Protein AF-A0A9Q7UMB2-F1 (afdb_monomer_lite)

Radius of gyration: 18.1 Å; chains: 1; bounding box: 63×51×39 Å

pLDDT: mean 79.15, std 22.33, range [32.59, 98.56]

Structure (mmCIF, N/CA/C/O backbone):
data_AF-A0A9Q7UMB2-F1
#
_entry.id   AF-A0A9Q7UMB2-F1
#
loop_
_atom_site.group_PDB
_atom_site.id
_atom_site.type_symbol
_atom_site.label_atom_id
_atom_site.label_alt_id
_atom_site.label_comp_id
_atom_site.label_asym_id
_atom_site.label_entity_id
_atom_site.label_seq_id
_atom_site.pdbx_PDB_ins_code
_atom_site.Cartn_x
_atom_site.Cartn_y
_atom_site.Cartn_z
_atom_site.occupancy
_atom_site.B_iso_or_equiv
_atom_site.auth_seq_id
_atom_site.auth_comp_id
_atom_site.auth_asym_id
_atom_site.auth_atom_id
_atom_site.pdbx_PDB_model_num
ATOM 1 N N . MET A 1 1 ? -48.382 -36.021 5.893 1.00 37.91 1 MET A N 1
ATOM 2 C CA . MET A 1 1 ? -47.344 -36.517 4.965 1.00 37.91 1 MET A CA 1
ATOM 3 C C . MET A 1 1 ? -46.501 -35.327 4.546 1.00 37.91 1 MET A C 1
ATOM 5 O O . MET A 1 1 ? -47.028 -34.387 3.971 1.00 37.91 1 MET A O 1
ATOM 9 N N . THR A 1 2 ? -45.245 -35.327 4.972 1.00 34.97 2 THR A N 1
ATOM 10 C CA . THR A 1 2 ? -44.292 -34.216 4.887 1.00 34.97 2 THR A CA 1
ATOM 11 C C . THR A 1 2 ? -43.608 -34.240 3.520 1.00 34.97 2 THR A C 1
ATOM 13 O O . THR A 1 2 ? -42.950 -35.227 3.205 1.00 34.97 2 THR A O 1
ATOM 16 N N . GLN A 1 3 ? -43.752 -33.190 2.707 1.00 32.94 3 GLN A N 1
ATOM 17 C CA . GLN A 1 3 ? -42.916 -32.996 1.518 1.00 32.94 3 GLN A CA 1
ATOM 18 C C . GLN A 1 3 ? -41.751 -32.077 1.884 1.00 32.94 3 GLN A C 1
ATOM 20 O O . GLN A 1 3 ? -41.936 -30.911 2.225 1.00 32.94 3 GLN A O 1
ATOM 25 N N . ALA A 1 4 ? -40.554 -32.657 1.869 1.00 35.06 4 ALA A N 1
ATOM 26 C CA . ALA A 1 4 ? -39.299 -31.966 2.086 1.00 35.06 4 ALA A CA 1
ATOM 27 C C . ALA A 1 4 ? -38.942 -31.131 0.848 1.00 35.06 4 ALA A C 1
ATOM 29 O O . ALA A 1 4 ? -38.863 -31.649 -0.264 1.00 35.06 4 ALA A O 1
ATOM 30 N N . SER A 1 5 ? -38.709 -29.840 1.072 1.00 35.38 5 SER A N 1
ATOM 31 C CA . SER A 1 5 ? -38.061 -28.943 0.121 1.00 35.38 5 SER A CA 1
ATOM 32 C C . SER A 1 5 ? -36.569 -29.281 0.070 1.00 35.38 5 SER A C 1
ATOM 34 O O . SER A 1 5 ? -35.857 -29.143 1.067 1.00 35.38 5 SER A O 1
ATOM 36 N N . THR A 1 6 ? -36.083 -29.759 -1.072 1.00 35.78 6 THR A N 1
ATOM 37 C CA . THR A 1 6 ? -34.648 -29.904 -1.338 1.00 35.78 6 THR A CA 1
ATOM 38 C C . THR A 1 6 ? -34.037 -28.526 -1.575 1.00 35.78 6 THR A C 1
ATOM 40 O O . THR A 1 6 ? -34.050 -28.005 -2.687 1.00 35.78 6 THR A O 1
ATOM 43 N N . SER A 1 7 ? -33.487 -27.939 -0.512 1.00 33.81 7 SER A N 1
ATOM 44 C CA . SER A 1 7 ? -32.574 -26.800 -0.595 1.00 33.81 7 SER A CA 1
ATOM 45 C C . SER A 1 7 ? -31.232 -27.275 -1.154 1.00 33.81 7 SER A C 1
ATOM 47 O O . SER A 1 7 ? -30.502 -28.012 -0.492 1.00 33.81 7 SER A O 1
ATOM 49 N N . ALA A 1 8 ? -30.898 -26.847 -2.370 1.00 36.09 8 ALA A N 1
ATOM 50 C CA . ALA A 1 8 ? -29.571 -27.024 -2.946 1.00 36.09 8 ALA A CA 1
ATOM 51 C C . ALA A 1 8 ? -28.557 -26.189 -2.143 1.00 36.09 8 ALA A C 1
ATOM 53 O O . ALA A 1 8 ? -28.547 -24.960 -2.201 1.00 36.09 8 ALA A O 1
ATOM 54 N N . ALA A 1 9 ? -27.711 -26.861 -1.364 1.00 37.38 9 ALA A N 1
ATOM 55 C CA . ALA A 1 9 ? -26.559 -26.244 -0.726 1.00 37.38 9 ALA A CA 1
ATOM 56 C C . ALA A 1 9 ? -25.512 -25.918 -1.805 1.00 37.38 9 ALA A C 1
ATOM 58 O O . ALA A 1 9 ? -24.817 -26.803 -2.301 1.00 37.38 9 ALA A O 1
ATOM 59 N N . ASN A 1 10 ? -25.408 -24.640 -2.178 1.00 38.09 10 ASN A N 1
ATOM 60 C CA . ASN A 1 10 ? -24.293 -24.128 -2.970 1.00 38.09 10 ASN A CA 1
ATOM 61 C C . ASN A 1 10 ? -23.010 -24.245 -2.135 1.00 38.09 10 ASN A C 1
ATOM 63 O O . ASN A 1 10 ? -22.722 -23.399 -1.289 1.00 38.09 10 ASN A O 1
ATOM 67 N N . PHE A 1 11 ? -22.238 -25.304 -2.373 1.00 37.25 11 PHE A N 1
ATOM 68 C CA . PHE A 1 11 ? -20.863 -25.414 -1.904 1.00 37.25 11 PHE A CA 1
ATOM 69 C C . PHE A 1 11 ? -20.042 -24.291 -2.549 1.00 37.25 11 PHE A C 1
ATOM 71 O O . PHE A 1 11 ? -19.667 -24.357 -3.719 1.00 37.25 11 PHE A O 1
ATOM 78 N N . GLY A 1 12 ? -19.798 -23.225 -1.784 1.00 32.59 12 GLY A N 1
ATOM 79 C CA . GLY A 1 12 ? -18.892 -22.149 -2.162 1.00 32.59 12 GLY A CA 1
ATOM 80 C C . GLY A 1 12 ? -17.490 -22.708 -2.378 1.00 32.59 12 GLY A C 1
ATOM 81 O O . GLY A 1 12 ? -16.821 -23.110 -1.429 1.00 32.59 12 GLY A O 1
ATOM 82 N N . LEU A 1 13 ? -17.066 -22.751 -3.639 1.00 34.53 13 LEU A N 1
ATOM 83 C CA . LEU A 1 13 ? -15.729 -23.153 -4.052 1.00 34.53 13 LEU A CA 1
ATOM 84 C C . LEU A 1 13 ? -14.706 -22.201 -3.404 1.00 34.53 13 LEU A C 1
ATOM 86 O O . LEU A 1 13 ? -14.601 -21.032 -3.780 1.00 34.53 13 LEU A O 1
ATOM 90 N N . LEU A 1 14 ? -13.979 -22.684 -2.395 1.00 36.94 14 LEU A N 1
ATOM 91 C CA . LEU A 1 14 ? -12.919 -21.937 -1.724 1.00 36.94 14 LEU A CA 1
ATOM 92 C C . LEU A 1 14 ? -11.692 -21.913 -2.651 1.00 36.94 14 LEU A C 1
ATOM 94 O O . LEU A 1 14 ? -10.840 -22.800 -2.594 1.00 36.94 14 LEU A O 1
ATOM 98 N N . LEU A 1 15 ? -11.611 -20.933 -3.557 1.00 36.16 15 LEU A N 1
ATOM 99 C CA . LEU A 1 15 ? -10.407 -20.740 -4.366 1.00 36.16 15 LEU A CA 1
ATOM 100 C C . LEU A 1 15 ? -9.282 -20.263 -3.443 1.00 36.16 15 LEU A C 1
ATOM 102 O O . LEU A 1 15 ? -9.264 -19.121 -2.990 1.00 36.16 15 LEU A O 1
ATOM 106 N N . THR A 1 16 ? -8.352 -21.163 -3.140 1.00 39.66 16 THR A N 1
ATOM 107 C CA . THR A 1 16 ? -7.127 -20.820 -2.419 1.00 39.66 16 THR A CA 1
ATOM 108 C C . THR A 1 16 ? -6.096 -20.442 -3.475 1.00 39.66 16 THR A C 1
ATOM 110 O O . THR A 1 16 ? -5.494 -21.317 -4.092 1.00 39.66 16 THR A O 1
ATOM 113 N N . ALA A 1 17 ? -5.936 -19.149 -3.755 1.00 43.66 17 ALA A N 1
ATOM 114 C CA . ALA A 1 17 ? -4.886 -18.690 -4.658 1.00 43.66 17 ALA A CA 1
ATOM 115 C C . ALA A 1 17 ? -3.558 -18.654 -3.889 1.00 43.66 17 ALA A C 1
ATOM 117 O O . ALA A 1 17 ? -3.404 -17.897 -2.931 1.00 43.66 17 ALA A O 1
ATOM 118 N N . VAL A 1 18 ? -2.596 -19.487 -4.285 1.00 41.66 18 VAL A N 1
ATOM 119 C CA . VAL A 1 18 ? -1.213 -19.398 -3.804 1.00 41.66 18 VAL A CA 1
ATOM 120 C C . VAL A 1 18 ? -0.480 -18.462 -4.760 1.00 41.66 18 VAL A C 1
ATOM 122 O O . VAL A 1 18 ? -0.021 -18.885 -5.817 1.00 41.66 18 VAL A O 1
ATOM 125 N N . ILE A 1 19 ? -0.409 -17.170 -4.429 1.00 49.34 19 ILE A N 1
ATOM 126 C CA . ILE A 1 19 ? 0.534 -16.268 -5.108 1.00 49.34 19 ILE A CA 1
ATOM 127 C C . ILE A 1 19 ? 1.947 -16.731 -4.743 1.00 49.34 19 ILE A C 1
ATOM 129 O O . ILE A 1 19 ? 2.138 -17.314 -3.681 1.00 49.34 19 ILE A O 1
ATOM 133 N N . ASN A 1 20 ? 2.919 -16.546 -5.636 1.00 40.41 20 ASN A N 1
ATOM 134 C CA . ASN A 1 20 ? 4.294 -17.029 -5.496 1.00 40.41 20 ASN A CA 1
ATOM 135 C C . ASN A 1 20 ? 4.970 -16.448 -4.233 1.00 40.41 20 ASN A C 1
ATOM 137 O O . ASN A 1 20 ? 5.636 -15.414 -4.270 1.00 40.41 20 ASN A O 1
ATOM 141 N N . VAL A 1 21 ? 4.745 -17.091 -3.084 1.00 44.06 21 VAL A N 1
ATOM 142 C CA . VAL A 1 21 ? 5.373 -16.744 -1.813 1.00 44.06 21 VAL A CA 1
ATOM 143 C C . VAL A 1 21 ? 6.731 -17.432 -1.797 1.00 44.06 21 VAL A C 1
ATOM 145 O O . VAL A 1 21 ? 6.812 -18.661 -1.787 1.00 44.06 21 VAL A O 1
ATOM 148 N N . LYS A 1 22 ? 7.816 -16.647 -1.800 1.00 40.25 22 LYS A N 1
ATOM 149 C CA . LYS A 1 22 ? 9.176 -17.162 -1.562 1.00 40.25 22 LYS A CA 1
ATOM 150 C C . LYS A 1 22 ? 9.185 -18.097 -0.340 1.00 40.25 22 LYS A C 1
ATOM 152 O O . LYS A 1 22 ? 8.425 -17.865 0.601 1.00 40.25 22 LYS A O 1
ATOM 157 N N . PRO A 1 23 ? 10.053 -19.124 -0.306 1.00 36.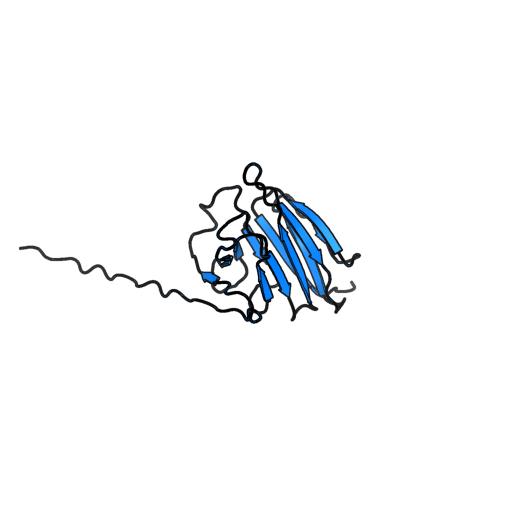38 23 PRO A N 1
ATOM 158 C CA . PRO A 1 23 ? 9.803 -20.397 0.381 1.00 36.38 23 PRO A CA 1
ATOM 159 C C . PRO A 1 23 ? 9.982 -20.363 1.912 1.00 36.38 23 PRO A C 1
ATOM 161 O O . PRO A 1 23 ? 10.557 -21.277 2.494 1.00 36.38 23 PRO A O 1
ATOM 164 N N . ARG A 1 24 ? 9.517 -19.319 2.607 1.00 39.75 24 ARG A N 1
ATOM 165 C CA . ARG A 1 24 ? 9.651 -19.216 4.067 1.00 39.75 24 ARG A CA 1
ATOM 166 C C . ARG A 1 24 ? 8.395 -18.888 4.860 1.00 39.75 24 ARG A C 1
ATOM 168 O O . ARG A 1 24 ? 8.500 -18.900 6.079 1.00 39.75 24 ARG A O 1
ATOM 175 N N . LEU A 1 25 ? 7.225 -18.667 4.261 1.00 43.69 25 LEU A N 1
ATOM 176 C CA . LEU A 1 25 ? 5.988 -18.570 5.048 1.00 43.69 25 LEU A CA 1
ATOM 177 C C . LEU A 1 25 ? 4.739 -18.817 4.199 1.00 43.69 25 LEU A C 1
ATOM 179 O O . LEU A 1 25 ? 4.677 -18.415 3.044 1.00 43.69 25 LEU A O 1
ATOM 183 N N . LEU A 1 26 ? 3.733 -19.462 4.785 1.00 42.88 26 LEU A N 1
ATOM 184 C CA . LEU A 1 26 ? 2.463 -19.766 4.131 1.00 42.88 26 LEU A CA 1
ATOM 185 C C . LEU A 1 26 ? 1.478 -18.601 4.327 1.00 42.88 26 LEU A C 1
ATOM 187 O O . LEU A 1 26 ? 0.725 -18.590 5.302 1.00 42.88 26 LEU A O 1
ATOM 191 N N . LEU A 1 27 ? 1.475 -17.627 3.414 1.00 48.00 27 LEU A N 1
ATOM 192 C CA . LEU A 1 27 ? 0.383 -16.654 3.312 1.00 48.00 27 LEU A CA 1
ATOM 193 C C . LEU A 1 27 ? -0.792 -17.324 2.588 1.00 48.00 27 LEU A C 1
ATOM 195 O O . LEU A 1 27 ? -0.627 -17.791 1.463 1.00 48.00 27 LEU A O 1
ATOM 199 N N . ILE A 1 28 ? -1.968 -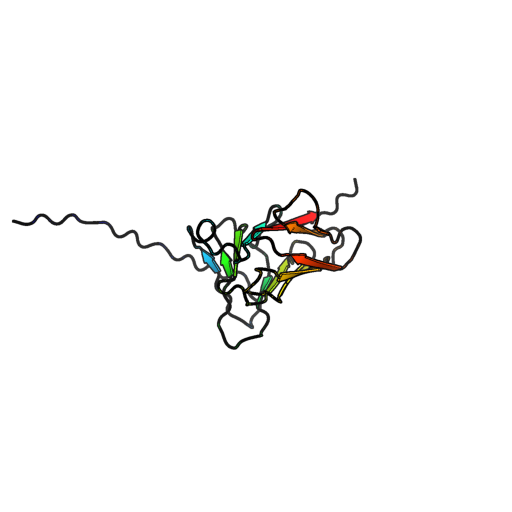17.396 3.218 1.00 54.03 28 ILE A N 1
ATOM 200 C CA . ILE A 1 28 ? -3.190 -17.756 2.483 1.00 54.03 28 ILE A CA 1
ATOM 201 C C . ILE A 1 28 ? -3.798 -16.484 1.932 1.00 54.03 28 ILE A C 1
ATOM 203 O O . ILE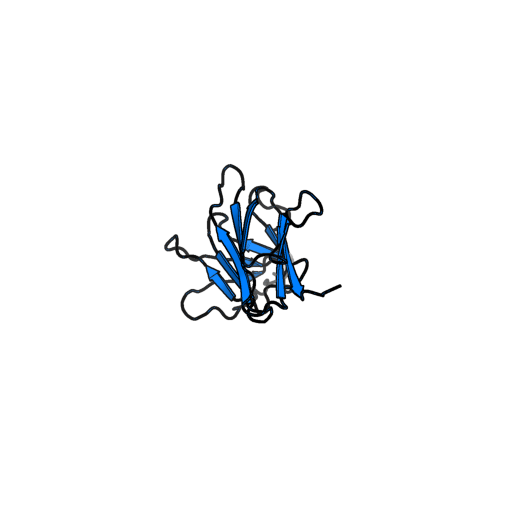 A 1 28 ? -3.917 -15.497 2.656 1.00 54.03 28 ILE A O 1
ATOM 207 N N . LEU A 1 29 ? -4.260 -16.559 0.695 1.00 52.25 29 LEU A N 1
ATOM 208 C CA . LEU A 1 29 ? -5.216 -15.615 0.156 1.00 52.25 29 LEU A CA 1
ATOM 209 C C . LEU A 1 29 ? -6.569 -16.303 0.161 1.00 52.25 29 LEU A C 1
ATOM 211 O O . LEU A 1 29 ? -6.755 -17.334 -0.491 1.00 52.25 29 LEU A O 1
ATOM 215 N N . ARG A 1 30 ? -7.501 -15.763 0.940 1.00 55.19 30 ARG A N 1
ATOM 216 C CA . ARG A 1 30 ? -8.900 -16.181 0.883 1.00 55.19 30 ARG A CA 1
ATOM 217 C C . ARG A 1 30 ? -9.706 -15.095 0.213 1.00 55.19 30 ARG A C 1
ATOM 219 O O . ARG A 1 30 ? -9.667 -13.947 0.650 1.00 55.19 30 ARG A O 1
ATOM 226 N N . THR A 1 31 ? -10.451 -15.495 -0.809 1.00 49.56 31 THR A N 1
ATOM 227 C CA . THR A 1 31 ? -11.471 -14.662 -1.426 1.00 49.56 31 THR A CA 1
ATOM 228 C C . THR A 1 31 ? -12.685 -14.578 -0.503 1.00 49.56 31 THR A C 1
ATOM 230 O O . THR A 1 31 ? -13.340 -15.594 -0.264 1.00 49.56 31 THR A O 1
ATOM 233 N N . THR A 1 32 ? -13.008 -13.398 0.025 1.00 53.12 32 THR A N 1
ATOM 234 C C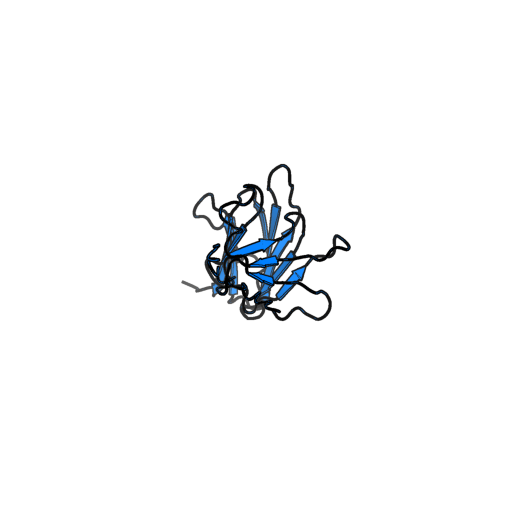A . THR A 1 32 ? -14.231 -13.177 0.815 1.00 53.12 32 THR A CA 1
ATOM 235 C C . THR A 1 32 ? -15.111 -12.130 0.139 1.00 53.12 32 THR A C 1
ATOM 237 O O . THR A 1 32 ? -14.839 -10.936 0.181 1.00 53.12 32 THR A O 1
ATOM 240 N N . ARG A 1 33 ? -16.242 -12.569 -0.432 1.00 45.69 33 ARG A N 1
ATOM 241 C CA . ARG A 1 33 ? -17.207 -11.693 -1.129 1.00 45.69 33 ARG A CA 1
ATOM 242 C C . ARG A 1 33 ? -17.897 -10.644 -0.236 1.00 45.69 33 ARG A C 1
ATOM 244 O O . ARG A 1 33 ? -18.764 -9.942 -0.735 1.00 45.69 33 ARG A O 1
ATOM 251 N N . HIS A 1 34 ? -17.615 -10.571 1.066 1.00 43.56 34 HIS A N 1
ATOM 252 C CA . HIS A 1 34 ? -18.479 -9.872 2.035 1.00 43.56 34 HIS A CA 1
ATOM 253 C C . HIS A 1 34 ? -17.755 -9.005 3.080 1.00 43.56 34 HIS A C 1
ATOM 255 O O . HIS A 1 34 ? -18.418 -8.405 3.914 1.00 43.56 34 HIS A O 1
ATOM 261 N N . ALA A 1 35 ? -16.422 -8.912 3.084 1.00 45.62 35 ALA A N 1
ATOM 262 C CA . ALA A 1 35 ? -15.720 -8.390 4.265 1.00 45.62 35 ALA A CA 1
ATOM 263 C C . ALA A 1 35 ? -15.423 -6.875 4.275 1.00 45.62 35 ALA A C 1
ATOM 265 O O . ALA A 1 35 ? -14.929 -6.386 5.283 1.00 45.62 35 ALA A O 1
ATOM 266 N N . ALA A 1 36 ? -15.682 -6.124 3.200 1.00 49.59 36 ALA A N 1
ATOM 267 C CA . ALA A 1 36 ? -15.266 -4.715 3.132 1.00 49.59 36 ALA A CA 1
ATOM 268 C C . ALA A 1 36 ? -16.326 -3.712 3.634 1.00 49.59 36 ALA A C 1
ATOM 270 O O . ALA A 1 36 ? -15.975 -2.711 4.257 1.00 49.59 36 ALA A O 1
ATOM 271 N N . GLU A 1 37 ? -17.617 -3.973 3.405 1.00 48.03 37 GLU A N 1
ATOM 272 C CA . GLU A 1 37 ? -18.677 -2.984 3.672 1.00 48.03 37 GLU A CA 1
ATOM 273 C C . GLU A 1 37 ? -19.226 -3.030 5.106 1.00 48.03 37 GLU A C 1
ATOM 275 O O . GLU A 1 37 ? -19.713 -2.022 5.604 1.00 48.03 37 GLU A O 1
ATOM 280 N N . THR A 1 38 ? -19.087 -4.157 5.810 1.00 49.19 38 THR A N 1
ATOM 281 C CA . THR A 1 38 ? -19.577 -4.326 7.193 1.00 49.19 38 THR A CA 1
ATOM 282 C C . THR A 1 38 ? -18.456 -4.494 8.224 1.00 49.19 38 THR A C 1
ATOM 284 O O . THR A 1 38 ? -18.723 -4.885 9.359 1.00 49.19 38 THR A O 1
ATOM 287 N N . SER A 1 39 ? -17.194 -4.271 7.841 1.00 62.59 39 SER A N 1
ATOM 288 C CA . SER A 1 39 ? -16.054 -4.385 8.758 1.00 62.59 39 SER A CA 1
ATOM 289 C C . SER A 1 39 ? -15.901 -3.150 9.641 1.00 62.59 39 SER A C 1
ATOM 291 O O . SER A 1 39 ? -16.215 -2.034 9.218 1.00 62.59 39 SER A O 1
ATOM 293 N N . ASP A 1 40 ? -15.390 -3.381 10.855 1.00 76.94 40 ASP A N 1
ATOM 294 C CA . ASP A 1 40 ? -14.926 -2.369 11.810 1.00 76.94 40 ASP A CA 1
ATOM 295 C C . ASP A 1 40 ? -14.321 -1.158 11.079 1.00 76.94 40 ASP A C 1
ATOM 297 O O . ASP A 1 40 ? -13.473 -1.311 10.193 1.00 76.94 40 ASP A O 1
ATOM 301 N N . SER A 1 41 ? -14.789 0.048 11.414 1.00 80.88 41 SER A N 1
ATOM 302 C CA . SER A 1 41 ? -14.355 1.285 10.758 1.00 80.88 41 SER A CA 1
ATOM 303 C C . SER A 1 41 ? -12.853 1.532 10.897 1.00 80.88 41 SER A C 1
ATOM 305 O O . SER A 1 41 ? -12.277 2.228 10.069 1.00 80.88 41 SER A O 1
ATOM 307 N N . LYS A 1 42 ? -12.203 0.924 11.894 1.00 86.94 42 LYS A N 1
ATOM 308 C CA . LYS A 1 42 ? -10.757 1.022 12.122 1.00 86.94 42 LYS A CA 1
ATOM 309 C C . LYS A 1 42 ? -9.962 -0.005 11.322 1.00 86.94 42 LYS A C 1
ATOM 311 O O . LYS A 1 42 ? -8.743 0.106 11.219 1.00 86.94 42 LYS A O 1
ATOM 316 N N . HIS A 1 43 ? -10.615 -1.022 10.762 1.00 90.12 43 HIS A N 1
ATOM 317 C CA . HIS A 1 43 ? -9.939 -2.086 10.029 1.00 90.12 43 HIS A CA 1
ATOM 318 C C . HIS A 1 43 ? -9.521 -1.590 8.646 1.00 90.12 43 HIS A C 1
ATOM 320 O O . HIS A 1 43 ? -10.341 -1.453 7.737 1.00 90.12 43 HIS A O 1
ATOM 326 N N . THR A 1 44 ? -8.217 -1.354 8.483 1.00 94.25 44 THR A N 1
ATOM 327 C CA . THR A 1 44 ? -7.650 -0.832 7.236 1.00 94.25 44 THR A CA 1
ATOM 328 C C . THR A 1 44 ? -7.989 -1.713 6.040 1.00 94.25 44 THR A C 1
ATOM 330 O O . THR A 1 44 ? -7.753 -2.924 6.052 1.00 94.25 44 THR A O 1
ATOM 333 N N . CYS A 1 45 ? -8.491 -1.091 4.986 1.00 94.81 45 CYS A N 1
ATOM 334 C CA . CYS A 1 45 ? -8.756 -1.710 3.701 1.00 94.81 45 CYS A CA 1
ATOM 335 C C . CYS A 1 45 ? -7.886 -1.036 2.640 1.00 94.81 45 CYS A C 1
ATOM 337 O O . CYS A 1 45 ? -7.685 0.176 2.656 1.00 94.81 45 CYS A O 1
ATOM 339 N N . PHE A 1 46 ? -7.352 -1.833 1.724 1.00 96.12 46 PHE A N 1
ATOM 340 C CA . PHE A 1 46 ? -6.486 -1.364 0.654 1.00 96.12 46 PHE A CA 1
ATOM 341 C C . PHE A 1 46 ? -7.156 -1.600 -0.687 1.00 96.12 46 PHE A C 1
ATOM 343 O O . PHE A 1 46 ? -7.705 -2.678 -0.918 1.00 96.12 46 PHE A O 1
ATOM 350 N N . THR A 1 47 ? -7.023 -0.632 -1.587 1.00 95.69 47 THR A N 1
ATOM 351 C CA . THR A 1 47 ? -7.481 -0.745 -2.970 1.00 95.69 47 THR A CA 1
ATOM 352 C C . THR A 1 47 ? -6.382 -0.296 -3.910 1.00 95.69 47 THR A C 1
ATOM 354 O O . THR A 1 47 ? -5.842 0.802 -3.788 1.00 95.69 47 THR A O 1
ATOM 357 N N . HIS A 1 48 ? -6.087 -1.116 -4.910 1.00 96.25 48 HIS A N 1
ATOM 358 C CA . HIS A 1 48 ? -5.278 -0.678 -6.038 1.00 96.25 48 HIS A CA 1
ATOM 359 C C . HIS A 1 48 ? -6.130 0.116 -7.031 1.00 96.25 48 HIS A C 1
ATOM 361 O O . HIS A 1 48 ? -6.928 -0.457 -7.777 1.00 96.25 48 HIS A O 1
ATOM 367 N N . TRP A 1 49 ? -5.926 1.431 -7.101 1.00 94.31 49 TRP A N 1
ATOM 368 C CA . TRP A 1 49 ? -6.435 2.235 -8.220 1.00 94.31 49 TRP A CA 1
ATOM 369 C C . TRP A 1 49 ? -5.574 2.024 -9.480 1.00 94.31 49 TRP A C 1
ATOM 371 O O . TRP A 1 49 ? -6.088 2.107 -10.595 1.00 94.31 49 TRP A O 1
ATOM 381 N N . ALA A 1 50 ? -4.286 1.679 -9.327 1.00 94.12 50 ALA A N 1
ATOM 382 C CA . ALA A 1 50 ? -3.416 1.235 -10.420 1.00 94.12 50 ALA A CA 1
ATOM 383 C C . ALA A 1 50 ? -2.467 0.104 -9.980 1.00 94.12 50 ALA A C 1
ATOM 385 O O . ALA A 1 50 ? -1.799 0.218 -8.951 1.00 94.12 50 ALA A O 1
ATOM 386 N N . GLY A 1 51 ? -2.380 -0.952 -10.796 1.00 93.50 51 GLY A N 1
ATOM 387 C CA . GLY A 1 51 ? -1.747 -2.226 -10.437 1.00 93.50 51 GLY A CA 1
ATOM 388 C C . GLY A 1 51 ? -2.731 -3.192 -9.766 1.00 93.50 51 GLY A C 1
ATOM 389 O O . GLY A 1 51 ? -3.934 -2.930 -9.727 1.00 93.50 51 GLY A O 1
ATOM 390 N N . ASP A 1 52 ? -2.211 -4.309 -9.261 1.00 94.81 52 ASP A N 1
ATOM 391 C CA . ASP A 1 52 ? -2.929 -5.318 -8.475 1.00 94.81 52 ASP A CA 1
ATOM 392 C C . ASP A 1 52 ? -1.926 -6.291 -7.818 1.00 94.81 52 ASP A C 1
ATOM 394 O O . ASP A 1 52 ? -0.704 -6.166 -7.979 1.00 94.81 52 ASP A O 1
ATOM 398 N N . LEU A 1 53 ? -2.437 -7.267 -7.061 1.00 93.94 53 LEU A N 1
ATOM 399 C CA . LEU A 1 53 ? -1.614 -8.267 -6.378 1.00 93.94 53 LEU A CA 1
ATOM 400 C C . LEU A 1 53 ? -1.211 -9.472 -7.240 1.00 93.94 53 LEU A C 1
ATOM 402 O O . LEU A 1 53 ? -0.420 -10.279 -6.764 1.00 93.94 53 LEU A O 1
ATOM 406 N N . THR A 1 54 ? -1.685 -9.619 -8.481 1.00 91.69 54 THR A N 1
ATOM 407 C CA . THR A 1 54 ? -1.554 -10.856 -9.286 1.00 91.69 54 THR A CA 1
ATOM 408 C C . THR A 1 54 ? -0.113 -11.353 -9.394 1.00 91.69 54 THR A C 1
ATOM 410 O O . THR A 1 54 ? 0.145 -12.555 -9.354 1.00 91.69 54 THR A O 1
ATOM 413 N N . THR A 1 55 ? 0.843 -10.431 -9.501 1.00 89.81 55 THR A N 1
ATOM 414 C CA . THR A 1 55 ? 2.279 -10.743 -9.588 1.00 89.81 55 THR A CA 1
ATOM 415 C C . THR A 1 55 ? 3.075 -10.177 -8.414 1.00 89.81 55 THR A C 1
ATOM 417 O O . THR A 1 55 ? 4.290 -9.996 -8.521 1.00 89.81 55 THR A O 1
ATOM 420 N N . ALA A 1 56 ? 2.404 -9.796 -7.329 1.00 93.44 56 ALA A N 1
ATOM 421 C CA . ALA A 1 56 ? 3.040 -9.194 -6.171 1.00 93.44 56 ALA A CA 1
ATOM 422 C C . ALA A 1 56 ? 3.621 -10.265 -5.238 1.00 93.44 56 ALA A C 1
ATOM 424 O O . ALA A 1 56 ? 3.051 -11.334 -5.046 1.00 93.44 56 ALA A O 1
ATOM 425 N N . GLU A 1 57 ? 4.753 -9.964 -4.612 1.00 93.06 57 GLU A N 1
ATOM 426 C CA . GLU A 1 57 ? 5.307 -10.766 -3.524 1.00 93.06 57 GLU A CA 1
ATOM 427 C C . GLU A 1 57 ? 4.850 -10.159 -2.196 1.00 93.06 57 GLU A C 1
ATOM 429 O O . GLU A 1 57 ? 5.243 -9.039 -1.859 1.00 93.06 57 GLU A O 1
ATOM 434 N N . VAL A 1 58 ? 4.049 -10.893 -1.422 1.00 90.25 58 VAL A N 1
ATOM 435 C CA . VAL A 1 58 ? 3.616 -10.457 -0.090 1.00 90.25 58 VAL A CA 1
ATOM 436 C C . VAL A 1 58 ? 4.407 -11.201 0.982 1.00 90.25 58 VAL A C 1
ATOM 438 O O . VAL A 1 58 ? 4.342 -12.423 1.108 1.00 90.25 58 VAL A O 1
ATOM 441 N N . CYS A 1 59 ? 5.143 -10.439 1.781 1.00 86.44 59 CYS A N 1
ATOM 442 C CA . CYS A 1 59 ? 5.995 -10.915 2.858 1.00 86.44 59 CYS A CA 1
ATOM 443 C C . CYS A 1 59 ? 5.417 -10.476 4.214 1.00 86.44 59 CYS A C 1
ATOM 445 O O . CYS A 1 59 ? 5.592 -9.315 4.601 1.00 86.44 59 CYS A O 1
ATOM 447 N N . PRO A 1 60 ? 4.755 -11.370 4.966 1.00 81.81 60 PRO A N 1
ATOM 448 C CA . PRO A 1 60 ? 4.426 -11.120 6.368 1.00 81.81 60 PRO A CA 1
ATOM 449 C C . PRO A 1 60 ? 5.691 -10.827 7.189 1.00 81.81 60 PRO A C 1
ATOM 451 O O . PRO A 1 60 ? 6.701 -11.521 7.071 1.00 81.81 60 PRO A O 1
ATOM 454 N N . GLN A 1 61 ? 5.647 -9.797 8.032 1.00 73.81 61 GLN A N 1
ATOM 455 C CA . GLN A 1 61 ? 6.740 -9.480 8.956 1.00 73.81 61 GLN A CA 1
ATOM 456 C C . GLN A 1 61 ? 6.561 -10.316 10.228 1.00 73.81 61 GLN A C 1
ATOM 458 O O . GLN A 1 61 ? 5.494 -10.295 10.834 1.00 73.81 61 GLN A O 1
ATOM 463 N N . LEU A 1 62 ? 7.573 -11.085 10.626 1.00 64.44 62 LEU A N 1
ATOM 464 C CA . LEU A 1 62 ? 7.500 -11.983 11.782 1.00 64.44 62 LEU A CA 1
ATOM 465 C C . LEU A 1 62 ? 7.519 -11.177 13.090 1.00 64.44 62 LEU A C 1
ATOM 467 O O . LEU A 1 62 ? 8.580 -10.822 13.589 1.00 64.44 62 LEU A O 1
ATOM 471 N N . THR A 1 63 ? 6.341 -10.885 13.637 1.00 58.78 63 THR A N 1
ATOM 472 C CA . THR A 1 63 ? 6.186 -10.292 14.980 1.00 58.78 63 THR A CA 1
ATOM 473 C C . THR A 1 63 ? 5.476 -11.227 15.960 1.00 58.78 63 THR A C 1
ATOM 475 O O . THR A 1 63 ? 5.561 -11.025 17.164 1.00 58.78 63 THR A O 1
ATOM 478 N N . SER A 1 64 ? 4.805 -12.273 15.470 1.00 58.31 64 SER A N 1
ATOM 479 C CA . SER A 1 64 ? 4.064 -13.243 16.280 1.00 58.31 64 SER A CA 1
ATOM 480 C C . SER A 1 64 ? 4.138 -14.639 15.647 1.00 58.31 64 SER A C 1
ATOM 482 O O . SER A 1 64 ? 4.229 -14.768 14.427 1.00 58.31 64 SER A O 1
ATOM 484 N N . LEU A 1 65 ? 4.089 -15.696 16.469 1.00 59.69 65 LEU A N 1
ATOM 485 C CA . LEU A 1 65 ? 4.121 -17.114 16.051 1.00 59.69 65 LEU A CA 1
ATOM 486 C C . LEU A 1 65 ? 2.817 -17.588 15.363 1.00 59.69 65 LEU A C 1
ATOM 488 O O . LEU A 1 65 ? 2.549 -18.783 15.268 1.00 59.69 65 LEU A O 1
ATOM 492 N N . GLY A 1 66 ? 1.979 -16.659 14.898 1.00 66.06 66 GLY A N 1
ATOM 493 C CA . GLY A 1 66 ? 0.690 -16.944 14.278 1.00 66.06 66 GLY A CA 1
ATOM 494 C C . GLY A 1 66 ? 0.750 -16.970 12.752 1.00 66.06 66 GLY A C 1
ATOM 495 O O . GLY A 1 66 ? 1.577 -16.313 12.121 1.00 66.06 66 GLY A O 1
ATOM 496 N N . ARG A 1 67 ? -0.192 -17.698 12.144 1.00 71.75 67 ARG A N 1
ATOM 497 C CA . ARG A 1 67 ? -0.461 -17.596 10.709 1.00 71.75 67 ARG A CA 1
ATOM 498 C C . ARG A 1 67 ? -0.984 -16.193 10.408 1.00 71.75 67 ARG A C 1
ATOM 500 O O . ARG A 1 67 ? -2.028 -15.813 10.933 1.00 71.75 67 ARG A O 1
ATOM 507 N N . LYS A 1 68 ? -0.264 -15.460 9.563 1.00 80.62 68 LYS A N 1
ATOM 508 C CA . LYS A 1 68 ? -0.705 -14.174 9.021 1.00 80.62 68 LYS A CA 1
ATOM 509 C C . LYS A 1 68 ? -1.455 -14.426 7.727 1.00 80.62 68 LYS A C 1
ATOM 511 O O . LYS A 1 68 ? -1.042 -15.269 6.928 1.00 80.62 68 LYS A O 1
ATOM 516 N N . GLU A 1 69 ? -2.560 -13.727 7.538 1.00 84.06 69 GLU A N 1
ATOM 517 C CA . GLU A 1 69 ? -3.438 -13.942 6.396 1.00 84.06 69 GLU A CA 1
ATOM 518 C C . GLU A 1 69 ? -3.856 -12.603 5.797 1.00 84.06 69 GLU A C 1
ATOM 520 O O . GLU A 1 69 ? -4.231 -11.683 6.523 1.00 84.06 69 GLU A O 1
ATOM 525 N N . LEU A 1 70 ? -3.778 -12.511 4.471 1.00 87.50 70 LEU A N 1
ATOM 526 C CA . LEU A 1 70 ? -4.243 -11.367 3.701 1.00 87.50 70 LEU A CA 1
ATOM 527 C C . LEU A 1 70 ? -5.523 -11.806 2.985 1.00 87.50 70 LEU A C 1
ATOM 529 O O . LEU A 1 70 ? -5.529 -12.762 2.208 1.00 87.50 70 LEU A O 1
ATOM 533 N N . LYS A 1 71 ? -6.635 -11.153 3.306 1.00 88.56 71 LYS A N 1
ATOM 534 C CA . LYS A 1 71 ? -7.944 -11.404 2.706 1.00 88.56 71 LYS A CA 1
ATOM 535 C C . LYS A 1 71 ? -8.057 -10.569 1.449 1.00 88.56 71 LYS A C 1
ATOM 537 O O . LYS A 1 71 ? -7.862 -9.359 1.501 1.00 88.56 71 LYS A O 1
ATOM 542 N N . ILE A 1 72 ? -8.386 -11.209 0.338 1.00 89.69 72 ILE A N 1
ATOM 543 C CA . ILE A 1 72 ? -8.624 -10.534 -0.938 1.00 89.69 72 ILE A CA 1
ATOM 544 C C . ILE A 1 72 ? -10.125 -10.574 -1.192 1.00 89.69 72 ILE A C 1
ATOM 546 O O . ILE A 1 72 ? -10.778 -11.580 -0.924 1.00 89.69 72 ILE A O 1
ATOM 550 N N . LYS A 1 73 ? -10.702 -9.485 -1.686 1.00 86.00 73 LYS A N 1
ATOM 551 C CA . LYS A 1 73 ? -12.152 -9.404 -1.904 1.00 86.00 73 LYS A CA 1
ATOM 552 C C . LYS A 1 73 ? -12.634 -10.358 -3.000 1.00 86.00 73 LYS A C 1
ATOM 554 O O . LYS A 1 73 ? -13.597 -11.099 -2.803 1.00 86.00 73 LYS A O 1
ATOM 559 N N . ASP A 1 74 ? -11.955 -10.358 -4.146 1.00 86.44 74 ASP A N 1
ATOM 560 C CA . ASP A 1 74 ? -12.347 -11.085 -5.356 1.00 86.44 74 ASP A CA 1
ATOM 561 C C . ASP A 1 74 ? -11.146 -11.408 -6.270 1.00 86.44 74 ASP A C 1
ATOM 563 O O . ASP A 1 74 ? -9.985 -11.173 -5.931 1.00 86.44 74 ASP A O 1
ATOM 567 N N . ALA A 1 75 ? -11.428 -12.002 -7.432 1.00 89.12 75 ALA A N 1
ATOM 568 C CA . ALA A 1 75 ? -10.415 -12.416 -8.400 1.00 89.12 75 ALA A CA 1
ATOM 569 C C . ALA A 1 75 ? -9.706 -11.245 -9.107 1.00 89.12 75 ALA A C 1
ATOM 571 O O . ALA A 1 75 ? -8.708 -11.487 -9.782 1.00 89.12 75 ALA A O 1
ATOM 572 N N . ALA A 1 76 ? -10.176 -9.999 -8.960 1.00 89.62 76 ALA A N 1
ATOM 573 C CA . ALA A 1 76 ? -9.495 -8.838 -9.526 1.00 89.62 76 ALA A CA 1
ATOM 574 C C . ALA A 1 76 ? -8.204 -8.495 -8.771 1.00 89.62 76 ALA A C 1
ATOM 576 O O . ALA A 1 76 ? -7.411 -7.707 -9.276 1.00 89.62 76 ALA A O 1
ATOM 577 N N . MET A 1 77 ? -7.979 -9.061 -7.573 1.00 91.62 77 MET A N 1
ATOM 578 C CA . MET A 1 77 ? -6.744 -8.879 -6.792 1.00 91.62 77 MET A CA 1
ATOM 579 C C . MET A 1 77 ? -6.429 -7.405 -6.456 1.00 91.62 77 MET A C 1
ATOM 581 O O . MET A 1 77 ? -5.283 -7.065 -6.153 1.00 91.62 77 MET A O 1
ATOM 585 N N . LYS A 1 78 ? -7.438 -6.523 -6.510 1.00 94.56 78 LYS A N 1
ATOM 586 C CA . LYS A 1 78 ? -7.297 -5.080 -6.261 1.00 94.56 78 LYS A CA 1
ATOM 587 C C . LYS A 1 78 ? -7.549 -4.699 -4.813 1.00 94.56 78 LYS A C 1
ATOM 589 O O . LYS A 1 78 ? -6.774 -3.918 -4.264 1.00 94.56 78 LYS A O 1
ATOM 594 N N . ASP A 1 79 ? -8.602 -5.264 -4.231 1.00 93.69 79 ASP A N 1
ATOM 595 C CA . ASP A 1 79 ? -9.069 -4.946 -2.887 1.00 93.69 79 ASP A CA 1
ATOM 596 C C . ASP A 1 79 ? -8.624 -6.020 -1.896 1.00 93.69 79 ASP A C 1
ATOM 598 O O . ASP A 1 79 ? -8.869 -7.217 -2.107 1.00 93.69 79 ASP A O 1
ATOM 602 N N . PHE A 1 80 ? -7.999 -5.601 -0.800 1.00 93.75 80 PHE A N 1
ATOM 603 C CA . PHE A 1 80 ? -7.526 -6.523 0.224 1.00 93.75 80 PHE A CA 1
ATOM 604 C C . PHE A 1 80 ? -7.438 -5.902 1.620 1.00 93.75 80 PHE A C 1
ATOM 606 O O . PHE A 1 80 ? -7.453 -4.687 1.802 1.00 93.75 80 PHE A O 1
ATOM 613 N N . THR A 1 81 ? -7.318 -6.763 2.626 1.00 93.12 81 THR A N 1
ATOM 614 C CA . THR A 1 81 ? -7.064 -6.382 4.018 1.00 93.12 81 THR A CA 1
ATOM 615 C C . THR A 1 81 ? -6.288 -7.480 4.747 1.00 93.12 81 THR A C 1
ATOM 617 O O . THR A 1 81 ? -6.220 -8.618 4.284 1.00 93.12 81 THR A O 1
ATOM 620 N N . MET A 1 82 ? -5.692 -7.163 5.893 1.00 90.62 82 MET A N 1
ATOM 621 C CA . MET A 1 82 ? -5.143 -8.177 6.795 1.00 90.62 82 MET A CA 1
ATOM 622 C C . MET A 1 82 ? -6.265 -8.819 7.604 1.00 90.62 82 MET A C 1
ATOM 624 O O . MET A 1 82 ? -7.161 -8.124 8.053 1.00 90.62 82 MET A O 1
ATOM 628 N N . ASP A 1 83 ? -6.217 -10.127 7.845 1.00 87.88 83 ASP A N 1
ATOM 629 C CA . ASP A 1 83 ? -7.174 -10.799 8.741 1.00 87.88 83 ASP A CA 1
ATOM 630 C C . ASP A 1 83 ? -7.123 -10.211 10.158 1.00 87.88 83 ASP A C 1
ATOM 632 O O . ASP A 1 83 ? -8.150 -9.925 10.767 1.00 87.88 83 ASP A O 1
ATOM 636 N N . LYS A 1 84 ? -5.903 -9.965 10.648 1.00 90.00 84 LYS A N 1
ATOM 637 C CA . LYS A 1 84 ? -5.636 -9.266 11.904 1.00 90.00 84 LYS A CA 1
ATOM 638 C C . LYS A 1 84 ? -5.037 -7.893 11.592 1.00 90.00 84 LYS A C 1
ATOM 640 O O . LYS A 1 84 ? -3.925 -7.850 11.069 1.00 90.00 84 LYS A O 1
ATOM 645 N N . PRO A 1 85 ? -5.702 -6.781 11.945 1.00 91.25 85 PRO A N 1
ATOM 646 C CA . PRO A 1 85 ? -5.200 -5.433 11.663 1.00 91.25 85 PRO A CA 1
ATOM 647 C C . PRO A 1 85 ? -3.802 -5.151 12.233 1.00 91.25 85 PRO A C 1
ATOM 649 O O . PRO A 1 85 ? -3.012 -4.433 11.639 1.00 91.25 85 PRO A O 1
ATOM 652 N N . THR A 1 86 ? -3.452 -5.757 13.369 1.00 92.44 86 THR A N 1
ATOM 653 C CA . THR A 1 86 ? -2.142 -5.573 14.013 1.00 92.44 86 THR A CA 1
ATOM 654 C C . THR A 1 86 ? -0.994 -6.301 13.309 1.00 92.44 86 THR A C 1
ATOM 656 O O . THR A 1 86 ? 0.176 -6.082 13.639 1.00 92.44 86 THR A O 1
ATOM 659 N N . ASP A 1 87 ? -1.287 -7.168 12.335 1.00 91.62 87 ASP A N 1
ATOM 660 C CA . ASP A 1 87 ? -0.256 -7.880 11.596 1.00 91.62 87 ASP A CA 1
ATOM 661 C C . ASP A 1 87 ? 0.400 -6.988 10.539 1.00 91.62 87 ASP A C 1
ATOM 663 O O . ASP A 1 87 ? -0.219 -6.514 9.592 1.00 91.62 87 ASP A O 1
ATOM 667 N N . SER A 1 88 ? 1.717 -6.838 10.656 1.00 93.06 88 SER A N 1
ATOM 668 C CA . SER A 1 88 ? 2.536 -6.137 9.674 1.00 93.06 88 SER A CA 1
ATOM 669 C C . SER A 1 88 ? 2.868 -6.995 8.450 1.00 93.06 88 SER A C 1
ATOM 671 O O . SER A 1 88 ? 3.103 -8.210 8.538 1.00 93.06 88 SER A O 1
ATOM 673 N N . PHE A 1 89 ? 2.959 -6.339 7.295 1.00 93.44 89 PHE A N 1
ATOM 674 C CA . PHE A 1 89 ? 3.306 -6.969 6.024 1.00 93.44 89 PHE A CA 1
ATOM 675 C C . PHE A 1 89 ? 4.118 -6.028 5.130 1.00 93.44 89 PHE A C 1
ATOM 677 O O . PHE A 1 89 ? 4.176 -4.813 5.330 1.00 93.44 89 PHE A O 1
ATOM 684 N N . LYS A 1 90 ? 4.769 -6.611 4.125 1.00 95.06 90 LYS A N 1
ATOM 685 C CA . LYS A 1 90 ? 5.415 -5.896 3.026 1.00 95.06 90 LYS A CA 1
ATOM 686 C C . LYS A 1 90 ? 4.948 -6.481 1.703 1.00 95.06 90 LYS A C 1
ATOM 688 O O . LYS A 1 90 ? 4.967 -7.695 1.548 1.00 95.06 90 LYS A O 1
ATOM 693 N N . ILE A 1 91 ? 4.612 -5.630 0.746 1.00 95.88 91 ILE A N 1
ATOM 694 C CA . ILE A 1 91 ? 4.345 -6.025 -0.636 1.00 95.88 91 ILE A CA 1
ATOM 695 C C . ILE A 1 91 ? 5.488 -5.515 -1.504 1.00 95.88 91 ILE A C 1
ATOM 697 O O . ILE A 1 91 ? 5.861 -4.346 -1.412 1.00 9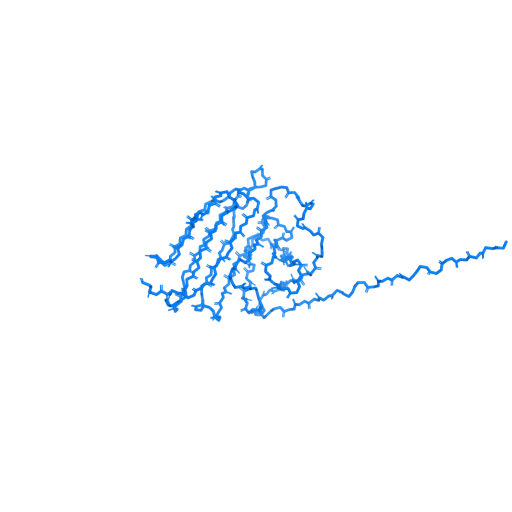5.88 91 ILE A O 1
ATOM 701 N N . ARG A 1 92 ? 6.061 -6.378 -2.339 1.00 96.12 92 ARG A N 1
ATOM 702 C CA . ARG A 1 92 ? 6.974 -6.006 -3.426 1.00 96.12 92 ARG A CA 1
ATOM 703 C C . ARG A 1 92 ? 6.277 -6.289 -4.750 1.00 96.12 92 ARG A C 1
ATOM 705 O O . ARG A 1 92 ? 5.603 -7.304 -4.879 1.00 96.12 92 ARG A O 1
ATOM 712 N N . TYR A 1 93 ? 6.499 -5.437 -5.744 1.00 95.88 93 TYR A N 1
ATOM 713 C CA . TYR A 1 93 ? 5.962 -5.603 -7.094 1.00 95.88 93 TYR A CA 1
ATOM 714 C C . TYR A 1 93 ? 7.114 -5.813 -8.088 1.00 95.88 93 TYR A C 1
ATOM 716 O O . TYR A 1 93 ? 7.567 -4.851 -8.713 1.00 95.88 93 TYR A O 1
ATOM 724 N N . PRO A 1 94 ? 7.640 -7.048 -8.236 1.00 94.38 94 PRO A N 1
ATOM 725 C CA . PRO A 1 94 ? 8.810 -7.318 -9.077 1.00 94.38 94 PRO A CA 1
ATOM 726 C C . PRO A 1 94 ? 8.633 -6.857 -10.527 1.00 94.38 94 PRO A C 1
ATOM 728 O O . PRO A 1 94 ? 9.522 -6.210 -11.073 1.00 94.38 94 PRO A O 1
ATOM 731 N N . ASN A 1 95 ? 7.454 -7.098 -11.106 1.00 93.69 95 ASN A N 1
ATOM 732 C CA . ASN A 1 95 ? 7.143 -6.734 -12.494 1.00 93.69 95 ASN A CA 1
ATOM 733 C C . ASN A 1 95 ? 6.932 -5.224 -12.702 1.00 93.69 95 ASN A C 1
ATOM 735 O O . ASN A 1 95 ? 6.873 -4.759 -13.837 1.00 93.69 95 ASN A O 1
ATOM 739 N N . HIS A 1 96 ? 6.868 -4.452 -11.615 1.00 94.38 96 HIS A N 1
ATOM 740 C CA . HIS A 1 96 ? 6.719 -3.000 -11.621 1.00 94.38 96 HIS A CA 1
ATOM 741 C C . HIS A 1 96 ? 7.974 -2.331 -11.046 1.00 94.38 96 HIS A C 1
ATOM 743 O O . HIS A 1 96 ? 7.918 -1.510 -10.133 1.00 94.38 96 HIS A O 1
ATOM 749 N N . GLY A 1 97 ? 9.143 -2.767 -11.519 1.00 92.81 97 GLY A N 1
ATOM 750 C CA . GLY A 1 97 ? 10.438 -2.205 -11.132 1.00 92.81 97 GLY A CA 1
ATOM 751 C C . GLY A 1 97 ? 10.906 -2.556 -9.722 1.00 92.81 97 GLY A C 1
ATOM 752 O O . GLY A 1 97 ? 11.956 -2.086 -9.295 1.00 92.81 97 GLY A O 1
ATOM 753 N N . GLY A 1 98 ? 10.163 -3.391 -8.993 1.00 95.19 98 GLY A N 1
ATOM 754 C CA . GLY A 1 98 ? 10.486 -3.746 -7.616 1.00 95.19 98 GLY A CA 1
ATOM 755 C C . GLY A 1 98 ? 10.068 -2.696 -6.589 1.00 95.19 98 GLY A C 1
ATOM 756 O O . GLY A 1 98 ? 10.559 -2.767 -5.459 1.00 95.19 98 GLY A O 1
ATOM 757 N N . VAL A 1 99 ? 9.166 -1.766 -6.942 1.00 97.31 99 VAL A N 1
ATOM 758 C CA . VAL A 1 99 ? 8.546 -0.861 -5.958 1.00 97.31 99 VAL A CA 1
ATOM 759 C C . VAL A 1 99 ? 7.931 -1.674 -4.817 1.00 97.31 99 VAL A C 1
ATOM 761 O O . VAL A 1 99 ? 7.550 -2.840 -4.990 1.00 97.31 99 VAL A O 1
ATOM 764 N N . SER A 1 100 ? 7.864 -1.096 -3.621 1.00 97.69 100 SER A N 1
ATOM 765 C CA . SER A 1 100 ? 7.318 -1.808 -2.466 1.00 97.69 100 SER A CA 1
ATOM 766 C C . SER A 1 100 ? 6.593 -0.905 -1.485 1.00 97.69 100 SER A C 1
ATOM 768 O O . SER A 1 100 ? 6.876 0.286 -1.400 1.00 97.69 100 SER A O 1
ATOM 770 N N . LEU A 1 101 ? 5.688 -1.519 -0.731 1.00 98.00 101 LEU A N 1
ATOM 771 C CA . LEU A 1 101 ? 4.927 -0.919 0.357 1.00 98.00 101 LEU A CA 1
ATOM 772 C C . LEU A 1 101 ? 5.138 -1.756 1.617 1.00 98.00 101 LEU A C 1
ATOM 774 O O . LEU A 1 101 ? 5.116 -2.987 1.553 1.00 98.00 101 LEU A O 1
ATOM 778 N N . LYS A 1 102 ? 5.334 -1.110 2.763 1.00 97.62 102 LYS A N 1
ATOM 779 C CA . LYS A 1 102 ? 5.370 -1.746 4.083 1.00 97.62 102 LYS A CA 1
ATOM 780 C C . LYS A 1 102 ? 4.271 -1.137 4.952 1.00 97.62 102 LYS A C 1
ATOM 782 O O . LYS A 1 102 ? 4.144 0.079 4.978 1.00 97.62 102 LYS A O 1
ATOM 787 N N . TYR A 1 103 ? 3.539 -1.987 5.665 1.00 96.69 103 TYR A N 1
ATOM 788 C CA . TYR A 1 103 ? 2.494 -1.630 6.627 1.00 96.69 103 TYR A CA 1
ATOM 789 C C . TYR A 1 103 ? 2.862 -2.160 8.015 1.00 96.69 103 TYR A C 1
ATOM 791 O O . TYR A 1 103 ? 3.237 -3.335 8.147 1.00 96.69 103 TYR A O 1
ATOM 799 N N . TRP A 1 104 ? 2.802 -1.312 9.043 1.00 96.00 104 TRP A N 1
ATOM 800 C CA . TRP A 1 104 ? 3.060 -1.697 10.435 1.00 96.00 104 TRP A CA 1
ATOM 801 C C . TRP A 1 104 ? 2.457 -0.695 11.436 1.00 96.00 104 TRP A C 1
ATOM 803 O O . TRP A 1 104 ? 1.773 0.243 11.044 1.00 96.00 104 TRP A O 1
ATOM 813 N N . ASN A 1 105 ? 2.711 -0.925 12.731 1.00 95.69 105 ASN A N 1
ATOM 814 C CA . ASN A 1 105 ? 2.333 -0.039 13.840 1.00 95.69 105 ASN A CA 1
ATOM 815 C C . ASN A 1 105 ? 0.840 0.329 13.887 1.00 95.69 105 ASN A C 1
ATOM 817 O O . ASN A 1 105 ? 0.483 1.475 14.134 1.00 95.69 105 ASN A O 1
ATOM 821 N N . PHE A 1 106 ? -0.038 -0.637 13.612 1.00 95.69 106 PHE A N 1
ATOM 822 C CA . PHE A 1 106 ? -1.472 -0.405 13.713 1.00 95.69 106 PHE A CA 1
ATOM 823 C C . PHE A 1 106 ? -1.899 -0.259 15.180 1.00 95.69 106 PHE A C 1
ATOM 825 O O . PHE A 1 106 ? -1.706 -1.186 15.972 1.00 95.69 106 PHE A O 1
ATOM 832 N N . ASP A 1 107 ? -2.513 0.872 15.523 1.00 95.69 107 ASP A N 1
ATOM 833 C CA . ASP A 1 107 ? -3.122 1.111 16.830 1.00 95.69 107 ASP A CA 1
ATOM 834 C C . ASP A 1 107 ? -4.623 0.769 16.788 1.00 95.69 107 ASP A C 1
ATOM 836 O O . ASP A 1 107 ? -5.401 1.481 16.148 1.00 95.69 107 ASP A O 1
ATOM 840 N N . PRO A 1 108 ? -5.081 -0.282 17.496 1.00 93.06 108 PRO A N 1
ATOM 841 C CA . PRO A 1 108 ? -6.488 -0.683 17.495 1.00 93.06 108 PRO A CA 1
ATOM 842 C C . PRO A 1 108 ? -7.428 0.350 18.131 1.00 93.06 108 PRO A C 1
ATOM 844 O O . PRO A 1 108 ? -8.640 0.304 17.904 1.00 93.06 108 PRO A O 1
ATOM 847 N N . ASN A 1 109 ? -6.909 1.294 18.920 1.00 93.88 109 ASN A N 1
ATOM 848 C CA . ASN A 1 109 ? -7.735 2.326 19.541 1.00 93.88 109 ASN A CA 1
ATOM 849 C C . ASN A 1 109 ? -8.099 3.425 18.545 1.00 93.88 109 ASN A C 1
ATOM 851 O O . ASN A 1 109 ? -9.241 3.890 18.552 1.00 93.88 109 ASN A O 1
ATOM 855 N N . THR A 1 110 ? -7.166 3.802 17.674 1.00 94.62 110 THR A N 1
ATOM 856 C CA . THR A 1 110 ? -7.326 4.916 16.731 1.00 94.62 110 THR A CA 1
ATOM 857 C C . THR A 1 110 ? -7.564 4.471 15.288 1.00 94.62 110 THR A C 1
ATOM 859 O O . THR A 1 110 ? -8.137 5.230 14.517 1.00 94.62 110 THR A O 1
ATOM 862 N N . GLY A 1 111 ? -7.168 3.252 14.911 1.00 94.25 111 GLY A N 1
ATOM 863 C CA . GLY A 1 111 ? -7.133 2.803 13.513 1.00 94.25 111 GLY A CA 1
ATOM 864 C C . GLY A 1 111 ? -5.940 3.354 12.722 1.00 94.25 111 GLY A C 1
ATOM 865 O O . GLY A 1 111 ? -5.833 3.121 11.513 1.00 94.25 111 GLY A O 1
ATOM 866 N N . CYS A 1 112 ? -5.042 4.090 13.386 1.00 96.75 112 CYS A N 1
ATOM 867 C CA . CYS A 1 112 ? -3.860 4.661 12.761 1.00 96.75 112 CYS A CA 1
ATOM 868 C C . CYS A 1 112 ? -2.796 3.592 12.500 1.00 96.75 112 CYS A C 1
ATOM 870 O O . CYS A 1 112 ? -2.682 2.615 13.237 1.00 96.75 112 CYS A O 1
ATOM 872 N N . LYS A 1 113 ? -2.036 3.772 11.421 1.00 97.00 113 LYS A N 1
ATOM 873 C CA . LYS A 1 113 ? -1.018 2.841 10.928 1.00 97.00 113 LYS A CA 1
ATOM 874 C C . LYS A 1 113 ? 0.082 3.590 10.214 1.00 97.00 113 LYS A C 1
ATOM 876 O O . LYS A 1 113 ? -0.135 4.658 9.649 1.00 97.00 113 LYS A O 1
ATOM 881 N N . ASP A 1 114 ? 1.217 2.932 10.132 1.00 98.25 114 ASP A N 1
ATOM 882 C CA . ASP A 1 114 ? 2.401 3.430 9.470 1.00 98.25 114 ASP A CA 1
ATOM 883 C C . ASP A 1 114 ? 2.553 2.762 8.105 1.00 98.25 114 ASP A C 1
ATOM 885 O O . ASP A 1 114 ? 2.538 1.528 7.988 1.00 98.25 114 ASP A O 1
ATOM 889 N N . ILE A 1 115 ? 2.708 3.585 7.065 1.00 98.56 115 ILE A N 1
ATOM 890 C CA . ILE A 1 115 ? 2.952 3.126 5.699 1.00 98.56 115 ILE A CA 1
ATOM 891 C C . ILE A 1 115 ? 4.227 3.776 5.176 1.00 98.56 115 ILE A C 1
ATOM 893 O O . ILE A 1 115 ? 4.356 4.996 5.154 1.00 98.56 115 ILE A O 1
ATOM 897 N N . LEU A 1 116 ? 5.156 2.942 4.706 1.00 98.44 116 LEU A N 1
ATOM 898 C CA . LEU A 1 116 ? 6.325 3.368 3.937 1.00 98.44 116 LEU A CA 1
ATOM 899 C C . LEU A 1 116 ? 6.248 2.785 2.548 1.00 98.44 116 LEU A C 1
ATOM 901 O O . LEU A 1 116 ? 6.040 1.581 2.369 1.00 98.44 116 LEU A O 1
ATOM 905 N N . ILE A 1 117 ? 6.507 3.643 1.579 1.00 98.44 117 ILE A N 1
ATOM 906 C CA . ILE A 1 117 ? 6.707 3.257 0.197 1.00 98.44 117 ILE A CA 1
ATOM 907 C C . ILE A 1 117 ? 8.179 3.377 -0.167 1.00 98.44 117 ILE A C 1
ATOM 909 O O . ILE A 1 117 ? 8.927 4.196 0.368 1.00 98.44 117 ILE A O 1
ATOM 913 N N . LYS A 1 118 ? 8.606 2.518 -1.085 1.00 97.88 118 LYS A N 1
ATOM 914 C CA . LYS A 1 118 ? 9.955 2.519 -1.635 1.00 97.88 118 LYS A CA 1
ATOM 915 C C . LYS A 1 118 ? 9.880 2.397 -3.153 1.00 97.88 118 LYS A C 1
ATOM 917 O O . LYS A 1 118 ? 9.235 1.476 -3.664 1.00 97.88 118 LYS A O 1
ATOM 922 N N . GLY A 1 119 ? 10.598 3.279 -3.841 1.00 96.38 119 GLY A N 1
ATOM 923 C CA . GLY A 1 119 ? 10.863 3.212 -5.271 1.00 96.38 119 GLY A CA 1
ATOM 924 C C . GLY A 1 119 ? 11.609 1.933 -5.661 1.00 96.38 119 GLY A C 1
ATOM 925 O O . GLY A 1 119 ? 12.339 1.334 -4.866 1.00 96.38 119 GLY A O 1
ATOM 926 N N . GLY A 1 120 ? 11.383 1.483 -6.888 1.00 91.06 120 GLY A N 1
ATOM 927 C CA . GLY A 1 120 ? 12.025 0.295 -7.428 1.00 91.06 120 GLY A CA 1
ATOM 928 C C . GLY A 1 120 ? 13.509 0.502 -7.727 1.00 91.06 120 GLY A C 1
ATOM 929 O O . GLY A 1 120 ? 14.012 1.622 -7.685 1.00 91.06 120 GLY A O 1
ATOM 930 N N . ASP A 1 121 ? 14.197 -0.587 -8.073 1.00 88.94 121 ASP A N 1
ATOM 931 C CA . ASP A 1 121 ? 15.541 -0.512 -8.667 1.00 88.94 121 ASP A CA 1
ATOM 932 C C . ASP A 1 121 ? 15.460 0.046 -10.104 1.00 88.94 121 ASP A C 1
ATOM 934 O O . ASP A 1 121 ? 16.411 0.630 -10.612 1.00 88.94 121 ASP A O 1
ATOM 938 N N . ASN A 1 122 ? 14.297 -0.117 -10.746 1.00 88.94 122 ASN A N 1
ATOM 939 C CA . ASN A 1 122 ? 13.962 0.514 -12.014 1.00 88.94 122 ASN A CA 1
ATOM 940 C C . ASN A 1 122 ? 13.159 1.799 -11.759 1.00 88.94 122 ASN A C 1
ATOM 942 O O . ASN A 1 122 ? 11.998 1.741 -11.342 1.00 88.94 122 ASN A O 1
ATOM 946 N N . ASP A 1 123 ? 13.783 2.939 -12.036 1.00 86.06 123 ASP A N 1
ATOM 947 C CA . ASP A 1 123 ? 13.254 4.282 -11.799 1.00 86.06 123 ASP A CA 1
ATOM 948 C C . ASP A 1 123 ? 12.108 4.671 -12.741 1.00 86.06 123 ASP A C 1
ATOM 950 O O . ASP A 1 123 ? 11.380 5.619 -12.448 1.00 86.06 123 ASP A O 1
ATOM 954 N N . ILE A 1 124 ? 11.864 3.912 -13.818 1.00 91.75 124 ILE A N 1
ATOM 955 C CA . ILE A 1 124 ? 10.688 4.128 -14.669 1.00 91.75 124 ILE A CA 1
ATOM 956 C C . ILE A 1 124 ? 9.397 3.823 -13.923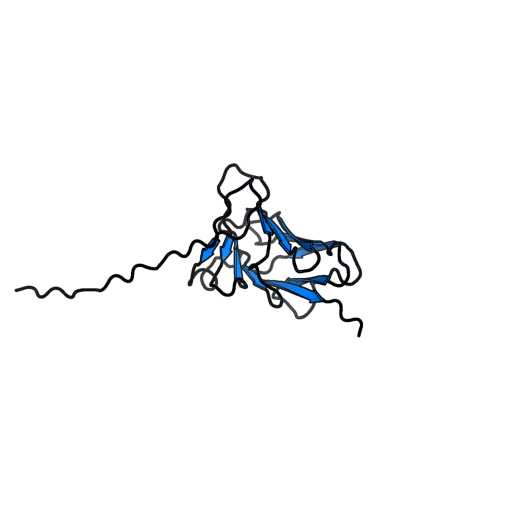 1.00 91.75 124 ILE A C 1
ATOM 958 O O . ILE A 1 124 ? 8.347 4.235 -14.391 1.00 91.75 124 ILE A O 1
ATOM 962 N N . TRP A 1 125 ? 9.428 3.074 -12.819 1.00 94.81 125 TRP A N 1
ATOM 963 C CA . TRP A 1 125 ? 8.246 2.763 -12.025 1.00 94.81 125 TRP A CA 1
ATOM 964 C C . TRP A 1 125 ? 8.226 3.596 -10.752 1.00 94.81 125 TRP A C 1
ATOM 966 O O . TRP A 1 125 ? 9.233 3.752 -10.064 1.00 94.81 125 TRP A O 1
ATOM 976 N N . ARG A 1 126 ? 7.044 4.097 -10.405 1.00 95.00 126 ARG A N 1
ATOM 977 C CA . ARG A 1 126 ? 6.798 4.783 -9.141 1.00 95.00 126 ARG A CA 1
ATOM 978 C C . ARG A 1 126 ? 5.595 4.188 -8.433 1.00 95.00 126 ARG A C 1
ATOM 980 O O . ARG A 1 126 ? 4.664 3.693 -9.073 1.00 95.00 126 ARG A O 1
ATOM 987 N N . ILE A 1 127 ? 5.627 4.292 -7.115 1.00 97.56 127 ILE A N 1
ATOM 988 C CA . ILE A 1 127 ? 4.508 4.000 -6.229 1.00 97.56 127 ILE A CA 1
ATOM 989 C C . ILE A 1 127 ? 4.121 5.274 -5.481 1.00 97.56 127 ILE A C 1
ATOM 991 O O . ILE A 1 127 ? 4.992 6.065 -5.113 1.00 97.56 127 ILE A O 1
ATOM 995 N N . TRP A 1 128 ? 2.828 5.467 -5.275 1.00 97.12 128 TRP A N 1
ATOM 996 C CA . TRP A 1 128 ? 2.299 6.470 -4.361 1.00 97.12 128 TRP A CA 1
ATOM 997 C C . TRP A 1 128 ? 1.066 5.923 -3.653 1.00 97.12 128 TRP A C 1
ATOM 999 O O . TRP A 1 128 ? 0.445 4.958 -4.121 1.00 97.12 128 TRP A O 1
ATOM 1009 N N . VAL A 1 129 ? 0.769 6.503 -2.498 1.00 97.69 129 VAL A N 1
ATOM 1010 C CA . VAL A 1 129 ? -0.361 6.126 -1.653 1.00 97.69 129 VAL A CA 1
ATOM 1011 C C . VAL A 1 129 ? -1.151 7.376 -1.303 1.00 97.69 129 VAL A C 1
ATOM 1013 O O . VAL A 1 129 ? -0.563 8.441 -1.120 1.00 97.69 129 VAL A O 1
ATOM 1016 N N . SER A 1 130 ? -2.466 7.215 -1.244 1.00 96.38 130 SER A N 1
ATOM 1017 C CA . SER A 1 130 ? -3.417 8.218 -0.779 1.00 96.38 130 SER A CA 1
ATOM 1018 C C . SER A 1 130 ? -4.398 7.571 0.202 1.00 96.38 130 SER A C 1
ATOM 1020 O O . SER A 1 130 ? -4.621 6.358 0.121 1.00 96.38 130 SER A O 1
ATOM 1022 N N . ASP A 1 131 ? -4.935 8.325 1.151 1.00 93.75 131 ASP A N 1
ATOM 1023 C CA . ASP A 1 131 ? -6.107 7.910 1.926 1.00 93.75 131 ASP A CA 1
ATOM 1024 C C . ASP A 1 131 ? -7.429 8.318 1.244 1.00 93.75 131 ASP A C 1
ATOM 1026 O O . ASP A 1 131 ? -7.452 8.746 0.093 1.00 93.75 131 ASP A O 1
ATOM 1030 N N . GLU A 1 132 ? -8.559 8.071 1.907 1.00 87.56 132 GLU A N 1
ATOM 1031 C CA . GLU A 1 132 ? -9.885 8.464 1.405 1.00 87.56 132 GLU A CA 1
ATOM 1032 C C . GLU A 1 132 ? -10.207 9.951 1.605 1.00 87.56 132 GLU A C 1
ATOM 1034 O O . GLU A 1 132 ? -11.213 10.437 1.082 1.00 87.56 132 GLU A O 1
ATOM 1039 N N . ASP A 1 133 ? -9.378 10.673 2.361 1.00 82.88 133 ASP A N 1
ATOM 1040 C CA . ASP A 1 133 ? -9.650 12.025 2.828 1.00 82.88 133 ASP A CA 1
ATOM 1041 C C . ASP A 1 133 ? -8.950 13.057 1.940 1.00 82.88 133 ASP A C 1
ATOM 1043 O O . ASP A 1 133 ? -8.043 13.769 2.359 1.00 82.88 133 ASP A O 1
ATOM 1047 N N . GLY A 1 134 ? -9.421 13.200 0.704 1.00 75.62 134 GLY A N 1
ATOM 1048 C CA . GLY A 1 134 ? -8.897 14.207 -0.216 1.00 75.62 134 GLY A CA 1
ATOM 1049 C C . GLY A 1 134 ? -8.684 13.675 -1.623 1.00 75.62 134 GLY A C 1
ATOM 1050 O O . GLY A 1 134 ? -9.281 12.689 -2.039 1.00 75.62 134 GLY A O 1
ATOM 1051 N N . ASN A 1 135 ? -7.863 14.395 -2.388 1.00 71.25 135 ASN A N 1
ATOM 1052 C CA . ASN A 1 135 ? -7.484 14.039 -3.763 1.00 71.25 135 ASN A CA 1
ATOM 1053 C C . ASN A 1 135 ? -5.960 14.103 -3.968 1.00 71.25 135 ASN A C 1
ATOM 1055 O O . ASN A 1 135 ? -5.474 14.096 -5.105 1.00 71.25 135 ASN A O 1
ATOM 1059 N N . ASP A 1 136 ? -5.199 14.263 -2.892 1.00 84.69 136 ASP A N 1
ATOM 1060 C CA . ASP A 1 136 ? -3.758 14.430 -2.909 1.00 84.69 136 ASP A CA 1
ATOM 1061 C C . ASP A 1 136 ? -3.016 13.095 -2.829 1.00 84.69 136 ASP A C 1
ATOM 1063 O O . ASP A 1 136 ? -3.543 12.047 -2.472 1.00 84.69 136 ASP A O 1
ATOM 1067 N N . ARG A 1 137 ? -1.751 13.129 -3.252 1.00 90.44 137 ARG A N 1
ATOM 1068 C CA . ARG A 1 137 ? -0.837 12.004 -3.072 1.00 90.44 137 ARG A CA 1
ATOM 1069 C C . ARG A 1 137 ? -0.144 12.210 -1.742 1.00 90.44 137 ARG A C 1
ATOM 1071 O O . ARG A 1 137 ? 0.830 12.956 -1.682 1.00 90.44 137 ARG A O 1
ATOM 1078 N N . ASP A 1 138 ? -0.653 11.556 -0.713 1.00 95.81 138 ASP A N 1
ATOM 1079 C CA . ASP A 1 138 ? -0.135 11.693 0.644 1.00 95.81 138 ASP A CA 1
ATOM 1080 C C . ASP A 1 138 ? 1.347 11.339 0.767 1.00 95.81 138 ASP A C 1
ATOM 1082 O O . ASP A 1 138 ? 2.077 12.001 1.500 1.00 95.81 138 ASP A O 1
ATOM 1086 N N . ILE A 1 139 ? 1.778 10.294 0.051 1.00 97.44 139 ILE A N 1
ATOM 1087 C CA . ILE A 1 139 ? 3.188 9.915 -0.099 1.00 97.44 139 ILE A CA 1
ATOM 1088 C C . ILE A 1 139 ? 3.470 9.477 -1.539 1.00 97.44 139 ILE A C 1
ATOM 1090 O O . ILE A 1 139 ? 2.703 8.703 -2.120 1.00 97.44 139 ILE A O 1
ATOM 1094 N N . ASP A 1 140 ? 4.576 9.938 -2.134 1.00 96.38 140 ASP A N 1
ATOM 1095 C CA . ASP A 1 140 ? 4.922 9.685 -3.547 1.00 96.38 140 ASP A CA 1
ATOM 1096 C C . ASP A 1 140 ? 6.437 9.505 -3.751 1.00 96.38 140 ASP A C 1
ATOM 1098 O O . ASP A 1 140 ? 7.253 10.356 -3.410 1.00 96.38 140 ASP A O 1
ATOM 1102 N N . THR A 1 141 ? 6.822 8.412 -4.416 1.00 96.44 141 THR A N 1
ATOM 1103 C CA . THR A 1 141 ? 8.224 8.133 -4.797 1.00 96.44 141 THR A CA 1
ATOM 1104 C C . THR A 1 141 ? 8.647 8.783 -6.120 1.00 96.44 141 THR A C 1
ATOM 1106 O O . THR A 1 141 ? 9.627 8.369 -6.744 1.00 96.44 141 THR A O 1
ATOM 1109 N N . LEU A 1 142 ? 7.910 9.782 -6.613 1.00 93.50 142 LEU A N 1
ATOM 1110 C CA . LEU A 1 142 ? 8.266 10.522 -7.827 1.00 93.50 142 LEU A CA 1
ATOM 1111 C C . LEU A 1 142 ? 9.637 11.200 -7.703 1.00 93.50 142 LEU A C 1
ATOM 1113 O O . LEU A 1 142 ? 10.465 11.044 -8.597 1.00 93.50 142 LEU A O 1
ATOM 1117 N N . ASN A 1 143 ? 9.879 11.892 -6.588 1.00 91.62 143 ASN A N 1
ATOM 1118 C CA . ASN A 1 143 ? 11.085 12.702 -6.368 1.00 91.62 143 ASN A CA 1
ATOM 1119 C C . ASN A 1 143 ? 12.008 12.142 -5.275 1.00 91.62 143 ASN A C 1
ATOM 1121 O O . ASN A 1 143 ? 13.059 12.712 -4.997 1.00 91.62 143 ASN A O 1
ATOM 1125 N N . THR A 1 144 ? 11.630 11.030 -4.646 1.00 93.06 144 THR A N 1
ATOM 1126 C CA . THR A 1 144 ? 12.374 10.406 -3.548 1.00 93.06 144 THR A CA 1
ATOM 1127 C C . THR A 1 144 ? 12.407 8.891 -3.731 1.00 93.06 144 THR A C 1
ATOM 1129 O O . THR A 1 144 ? 11.532 8.294 -4.360 1.00 93.06 144 THR A O 1
ATOM 1132 N N . GLN A 1 145 ? 13.430 8.229 -3.184 1.00 95.00 145 GLN A N 1
ATOM 1133 C CA . GLN A 1 145 ? 13.480 6.762 -3.190 1.00 95.00 145 GLN A CA 1
ATOM 1134 C C . GLN A 1 145 ? 12.553 6.150 -2.129 1.00 95.00 145 GLN A C 1
ATOM 1136 O O . GLN A 1 145 ? 12.133 5.001 -2.267 1.00 95.00 145 GLN A O 1
ATOM 1141 N N . PHE A 1 146 ? 12.238 6.897 -1.074 1.00 97.25 146 PHE A N 1
ATOM 1142 C CA . PHE A 1 146 ? 11.410 6.457 0.039 1.00 97.25 146 PHE A CA 1
ATOM 1143 C C . PHE A 1 146 ? 10.518 7.604 0.485 1.00 97.25 146 PHE A C 1
ATOM 1145 O O . PHE A 1 146 ? 10.952 8.756 0.472 1.00 97.25 146 PHE A O 1
ATOM 1152 N N . ASP A 1 147 ? 9.314 7.262 0.922 1.00 98.06 147 ASP A N 1
ATOM 1153 C CA . ASP A 1 147 ? 8.395 8.202 1.550 1.00 98.06 147 ASP A CA 1
ATOM 1154 C C . ASP A 1 147 ? 7.531 7.469 2.584 1.00 98.06 147 ASP A C 1
ATOM 1156 O O . ASP A 1 147 ? 7.399 6.237 2.538 1.00 98.06 147 ASP A O 1
ATOM 1160 N N . TYR A 1 148 ? 7.015 8.203 3.562 1.00 97.69 148 TYR A N 1
ATOM 1161 C CA . TYR A 1 148 ? 6.411 7.645 4.764 1.00 97.69 148 TYR A CA 1
ATOM 1162 C C . TYR A 1 148 ? 5.400 8.595 5.404 1.00 97.69 148 TYR A C 1
ATOM 1164 O O . TYR A 1 148 ? 5.678 9.779 5.578 1.00 97.69 148 TYR A O 1
ATOM 1172 N N . LYS A 1 149 ? 4.263 8.047 5.842 1.00 97.69 149 LYS A N 1
ATOM 1173 C CA . LYS A 1 149 ? 3.249 8.778 6.609 1.00 97.69 149 LYS A CA 1
ATOM 1174 C C . LYS A 1 149 ? 2.473 7.825 7.520 1.00 97.69 149 LYS A C 1
ATOM 1176 O O . LYS A 1 149 ? 2.299 6.642 7.207 1.00 97.69 149 LYS A O 1
ATOM 1181 N N . THR A 1 150 ? 1.996 8.358 8.643 1.00 97.94 150 THR A N 1
ATOM 1182 C CA . THR A 1 150 ? 0.986 7.702 9.476 1.00 97.94 150 THR A CA 1
ATOM 1183 C C . THR A 1 150 ? -0.401 8.068 8.953 1.00 97.94 150 THR A C 1
ATOM 1185 O O . THR A 1 150 ? -0.752 9.243 8.872 1.00 97.94 150 THR A O 1
ATOM 1188 N N . PHE A 1 151 ? -1.194 7.059 8.614 1.00 96.56 151 PHE A N 1
ATOM 1189 C CA . PHE A 1 151 ? -2.549 7.205 8.091 1.00 96.56 151 PHE A CA 1
ATOM 1190 C C . PHE A 1 151 ? -3.559 6.750 9.127 1.00 96.56 151 PHE A C 1
ATOM 1192 O O . PHE A 1 151 ? -3.352 5.706 9.741 1.00 96.56 151 PHE A O 1
ATOM 1199 N N . CYS A 1 152 ? -4.715 7.404 9.233 1.00 95.00 152 CYS A N 1
ATOM 1200 C CA . CYS A 1 152 ? -5.776 7.011 10.176 1.00 95.00 152 CYS A CA 1
ATOM 1201 C C . CYS A 1 152 ? -7.093 6.597 9.504 1.00 95.00 152 CYS A C 1
ATOM 1203 O O . CYS A 1 152 ? -7.867 5.868 10.112 1.00 95.00 152 CYS A O 1
ATOM 1205 N N . SER A 1 153 ? -7.273 6.903 8.222 1.00 93.62 153 SER A N 1
ATOM 1206 C CA . SER A 1 153 ? -8.496 6.592 7.473 1.00 93.62 153 SER A CA 1
ATOM 1207 C C . SER A 1 153 ? -8.631 5.110 7.122 1.00 93.62 153 SER A C 1
ATOM 1209 O O . SER A 1 153 ? -7.639 4.375 7.050 1.00 93.62 153 SER A O 1
ATOM 1211 N N . LYS A 1 154 ? -9.856 4.624 6.931 1.00 92.50 154 LYS A N 1
ATOM 1212 C CA . LYS A 1 154 ? -10.109 3.194 6.718 1.00 92.50 154 LYS A CA 1
ATOM 1213 C C . LYS A 1 154 ? -9.516 2.736 5.394 1.00 92.50 154 LYS A C 1
ATOM 1215 O O . LYS A 1 154 ? -8.874 1.683 5.343 1.00 92.50 154 LYS A O 1
ATOM 1220 N N . TRP A 1 155 ? -9.740 3.514 4.344 1.00 94.12 155 TRP A N 1
ATOM 1221 C CA . TRP A 1 155 ? -9.345 3.165 2.989 1.00 94.12 155 TRP A CA 1
ATOM 1222 C C . TRP A 1 155 ? -8.002 3.776 2.615 1.00 94.12 155 TRP A C 1
ATOM 1224 O O . TRP A 1 155 ? -7.741 4.951 2.844 1.00 94.12 155 TRP A O 1
ATOM 1234 N N . ILE A 1 156 ? -7.146 2.931 2.043 1.00 96.75 156 ILE A N 1
ATOM 1235 C CA . ILE A 1 156 ? -5.825 3.293 1.542 1.00 96.75 156 ILE A CA 1
ATOM 1236 C C . ILE A 1 156 ? -5.744 2.912 0.067 1.00 96.75 156 ILE A C 1
ATOM 1238 O O . ILE A 1 156 ? -5.895 1.745 -0.313 1.00 96.75 156 ILE A O 1
ATOM 1242 N N . HIS A 1 157 ? -5.462 3.895 -0.772 1.00 96.69 157 HIS A N 1
ATOM 1243 C CA . HIS A 1 157 ? -5.394 3.763 -2.215 1.00 96.69 157 HIS A CA 1
ATOM 1244 C C . HIS A 1 157 ? -3.944 3.651 -2.672 1.00 96.69 157 HIS A C 1
ATOM 1246 O O . HIS A 1 157 ? -3.119 4.527 -2.427 1.00 96.69 157 HIS A O 1
ATOM 1252 N N . ILE A 1 158 ? -3.621 2.544 -3.337 1.00 97.56 158 ILE A N 1
ATOM 1253 C CA . ILE A 1 158 ? -2.280 2.248 -3.840 1.00 97.56 158 ILE A CA 1
ATOM 1254 C C . ILE A 1 158 ? -2.258 2.481 -5.346 1.00 97.56 158 ILE A C 1
ATOM 1256 O O . ILE A 1 158 ? -3.105 1.972 -6.090 1.00 97.56 158 ILE A O 1
ATOM 1260 N N . HIS A 1 159 ? -1.232 3.189 -5.808 1.00 96.25 159 HIS A N 1
ATOM 1261 C CA . HIS A 1 159 ? -0.968 3.361 -7.226 1.00 96.25 159 HIS A CA 1
ATOM 1262 C C . HIS A 1 159 ? 0.435 2.966 -7.601 1.00 96.25 159 HIS A C 1
ATOM 1264 O O . HIS A 1 159 ? 1.412 3.514 -7.093 1.00 96.25 159 HIS A O 1
ATOM 1270 N N . ILE A 1 160 ? 0.519 2.106 -8.605 1.00 95.88 160 ILE A N 1
ATOM 1271 C CA . ILE A 1 160 ? 1.769 1.720 -9.238 1.00 95.88 160 ILE A CA 1
ATOM 1272 C C . ILE A 1 160 ? 1.668 2.079 -10.708 1.00 95.88 160 ILE A C 1
ATOM 1274 O O . ILE A 1 160 ? 0.773 1.615 -11.415 1.00 95.88 160 ILE A O 1
ATOM 1278 N N . LYS A 1 161 ? 2.574 2.931 -11.181 1.00 93.19 161 LYS A N 1
ATOM 1279 C CA . LYS A 1 161 ? 2.583 3.337 -12.587 1.00 93.19 161 LYS A CA 1
ATOM 1280 C C . LYS A 1 161 ? 3.973 3.690 -13.073 1.00 93.19 161 LYS A C 1
ATOM 1282 O O . LYS A 1 161 ? 4.886 3.917 -12.279 1.00 93.19 161 LYS A O 1
ATOM 1287 N N . LYS A 1 162 ? 4.112 3.783 -14.392 1.00 92.44 162 LYS A N 1
ATOM 1288 C CA . LYS A 1 162 ? 5.323 4.330 -14.988 1.00 92.44 162 LYS A CA 1
ATOM 1289 C C . LYS A 1 162 ? 5.426 5.835 -14.709 1.00 92.44 162 LYS A C 1
ATOM 1291 O O . LYS A 1 162 ? 4.411 6.538 -14.702 1.00 92.44 162 LYS A O 1
ATOM 1296 N N . ARG A 1 163 ? 6.641 6.331 -14.485 1.00 85.50 163 ARG A N 1
ATOM 1297 C CA . ARG A 1 163 ? 6.988 7.743 -14.614 1.00 85.50 163 ARG A CA 1
ATOM 1298 C C . ARG A 1 163 ? 6.839 8.070 -16.093 1.00 85.50 163 ARG A C 1
ATOM 1300 O O . ARG A 1 163 ? 7.631 7.628 -16.916 1.00 85.50 163 ARG A O 1
ATOM 1307 N N . VAL A 1 164 ? 5.755 8.750 -16.429 1.00 76.81 164 VAL A N 1
ATOM 1308 C CA . VAL A 1 164 ? 5.691 9.460 -17.699 1.00 76.81 164 VAL A CA 1
ATOM 1309 C C . VAL A 1 164 ? 6.354 10.798 -17.413 1.00 76.81 164 VAL A C 1
ATOM 1311 O O . VAL A 1 164 ? 5.954 11.487 -16.472 1.00 76.81 164 VAL A O 1
ATOM 1314 N N . TRP A 1 165 ? 7.449 11.068 -18.117 1.00 57.66 165 TRP A N 1
ATOM 1315 C CA . TRP A 1 165 ? 8.041 12.395 -18.174 1.00 57.66 165 TRP A CA 1
ATOM 1316 C C . TRP A 1 165 ? 7.151 13.187 -19.136 1.00 57.66 165 TRP A C 1
ATOM 1318 O O . TRP A 1 165 ? 7.320 13.063 -20.346 1.00 57.66 165 TRP A O 1
ATOM 1328 N N . ASP A 1 166 ? 6.130 13.848 -18.594 1.00 44.09 166 ASP A N 1
ATOM 1329 C CA . ASP A 1 166 ? 5.336 14.843 -19.324 1.00 44.09 166 ASP A CA 1
ATOM 1330 C C . ASP A 1 166 ? 6.043 16.203 -19.248 1.00 44.09 166 ASP A C 1
ATOM 1332 O O . ASP A 1 166 ? 6.497 16.559 -18.131 1.00 44.09 166 ASP A O 1
#

Secondary structure (DSSP, 8-state):
---------------EE-----TT--PEEEE-TTTTTSS-TTS-EEEEEE--STT-EEEE--SSSSPPEEEE-STT--EEEESSTT--EEEEEGGGTTEEEEEE---TTT--EEEEEE--SSTTEEEEEEESSSSS-SEETTS-SEEEEEE-SSEEEEEEEE----

Foldseek 3Di:
DDDDDDDDPPPDDFPFDDAPEDPDADETETAAQPDPPPDDQLFAKEFEPADACNNKHKAWDPPDPDHKYKYAHDPVRGIIGTPDSQTKMKIFRVVLQGKIKTWHDQDPVQSKIKIKIFDHPDLQKKKFKDAPPDDDGPWICNPHRMTMDIDRGRYMYIHMDTPDPD

Sequence (166 aa):
MTQASTSAANFGLLLTAVINVKPRLLLILRTTRHAAETSDSKHTCFTHWAGDLTTAEVCPQLTSLGRKELKIKDAAMKDFTMDKPTDSFKIRYPNHGGVSLKYWNFDPNTGCKDILIKGGDNDIWRIWVSDEDGNDRDIDTLNTQFDYKTFCSKWIHIHIKKRVWD